Protein AF-A0A9D1ZKX5-F1 (afdb_monomer_lite)

Sequence (142 aa):
CKAIDLVVREGKPGEVYNVGGHNEKTNLEIVKLTIATIHRLMESHPEYRQVLKKKEIGPDGEIDISWINDDLITFVKDRLGHDQRYAIDPTKIREELGWYPETTFEVGIVRTIEWYLNHQDWVEEVTSGDYQKYYERMYKDR

InterPro domains:
  IPR016040 NAD(P)-binding domain [PF16363] (1-110)
  IPR036291 NAD(P)-binding domain superfamily [SSF51735] (1-139)

pLDDT: mean 93.75, std 4.69, range [65.56, 98.06]

Organism: NCBI:txid2838475

Foldseek 3Di:
DVLVVLCVVQNDPPDDAWDDAQQDDAPLVLLQLLLVLVLVCCVVPVVLVVLDPQADADPVRGGDDVVSHPVPDDDDDDDDPDDRDDDIDRVVCCVRRVDHDPDDPNRVSNVVSVVCSVPVVVVPVVCDDVVVVVCCVVPVVD

Radius of gyration: 19.86 Å; chains: 1; bounding box: 37×37×55 Å

Secondary structure (DSSP, 8-state):
-HHHHHHHHHPPTT-------S----HHHHHHHHHHHHHHHHHH-GGGGGG-S--PBPTTSSBP-TT-SGGG----PPPTT---------HHHHHHH----SS-HHHHHHHHHHHHHH-HHHHHHHHSTHHHHHHHHHHTT-

Structure (mmCIF, N/CA/C/O backbone):
data_AF-A0A9D1ZKX5-F1
#
_entry.id   AF-A0A9D1ZKX5-F1
#
loop_
_atom_site.group_PDB
_atom_site.id
_atom_site.type_symbol
_atom_site.label_atom_id
_atom_site.label_alt_id
_atom_site.label_comp_id
_atom_site.label_asym_id
_atom_site.label_entity_id
_atom_site.label_seq_id
_atom_site.pdbx_PDB_ins_code
_atom_site.Cartn_x
_atom_site.Cartn_y
_atom_site.Cartn_z
_atom_site.occupancy
_atom_site.B_iso_or_equiv
_atom_site.auth_seq_id
_atom_site.auth_comp_id
_atom_site.auth_asym_id
_atom_site.auth_atom_id
_atom_site.pdbx_PDB_model_num
ATOM 1 N N . CYS A 1 1 ? -1.213 2.375 -14.336 1.00 88.31 1 CYS A N 1
ATOM 2 C CA . CYS A 1 1 ? -0.714 1.430 -15.365 1.00 88.31 1 CYS A CA 1
ATOM 3 C C . CYS A 1 1 ? 0.162 2.066 -16.462 1.00 88.31 1 CYS A C 1
ATOM 5 O O . CYS A 1 1 ? 0.409 1.407 -17.463 1.00 88.31 1 CYS A O 1
ATOM 7 N N . LYS A 1 2 ? 0.689 3.292 -16.285 1.00 95.19 2 LYS A N 1
ATOM 8 C CA . LYS A 1 2 ? 1.431 4.020 -17.337 1.00 95.19 2 LYS A CA 1
ATOM 9 C C . LYS A 1 2 ? 2.692 3.304 -17.846 1.00 95.19 2 LYS A C 1
ATOM 11 O O . LYS A 1 2 ? 2.961 3.362 -19.033 1.00 95.19 2 LYS A O 1
ATOM 16 N N . ALA A 1 3 ? 3.424 2.599 -16.978 1.00 96.19 3 ALA A N 1
ATOM 17 C CA . ALA A 1 3 ? 4.617 1.843 -17.379 1.00 96.19 3 ALA A CA 1
ATOM 18 C C . ALA A 1 3 ? 4.302 0.748 -18.409 1.00 96.19 3 ALA A C 1
ATOM 20 O O . ALA A 1 3 ? 5.005 0.607 -19.399 1.00 96.19 3 ALA A O 1
ATOM 21 N N . ILE A 1 4 ? 3.226 -0.011 -18.175 1.00 96.62 4 ILE A N 1
ATOM 22 C CA . ILE A 1 4 ? 2.807 -1.112 -19.051 1.00 96.62 4 ILE A CA 1
ATOM 23 C C . ILE A 1 4 ? 2.365 -0.551 -20.401 1.00 96.62 4 ILE A C 1
ATOM 25 O O . ILE A 1 4 ? 2.817 -1.025 -21.435 1.00 96.62 4 ILE A O 1
ATOM 29 N N . ASP A 1 5 ? 1.527 0.487 -20.380 1.00 97.38 5 ASP A N 1
ATOM 30 C CA . ASP A 1 5 ? 1.087 1.179 -21.593 1.00 97.38 5 ASP A CA 1
ATOM 31 C C . ASP A 1 5 ? 2.277 1.708 -22.414 1.00 97.38 5 ASP A C 1
ATOM 33 O O . ASP A 1 5 ? 2.345 1.505 -23.624 1.00 97.38 5 ASP A O 1
ATOM 37 N N . LEU A 1 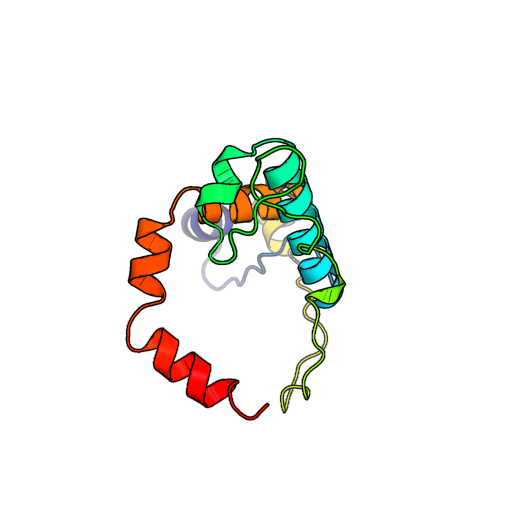6 ? 3.266 2.305 -21.748 1.00 96.94 6 LEU A N 1
ATOM 38 C CA . LEU A 1 6 ? 4.481 2.791 -22.391 1.00 96.94 6 LEU A CA 1
ATOM 39 C C . LEU A 1 6 ? 5.308 1.659 -23.016 1.00 96.94 6 LEU A C 1
ATOM 41 O O . LEU A 1 6 ? 5.725 1.775 -24.162 1.00 96.94 6 LEU A O 1
ATOM 45 N N . VAL A 1 7 ? 5.504 0.544 -22.307 1.00 97.50 7 VAL A N 1
ATOM 46 C CA . VAL A 1 7 ? 6.217 -0.627 -22.846 1.00 97.50 7 VAL A CA 1
ATOM 47 C C . VAL A 1 7 ? 5.487 -1.213 -24.056 1.00 97.50 7 VAL A C 1
ATOM 49 O O . VAL A 1 7 ? 6.135 -1.608 -25.018 1.00 97.50 7 VAL A O 1
ATOM 52 N N . VAL A 1 8 ? 4.152 -1.239 -24.053 1.00 97.44 8 VAL A N 1
ATOM 53 C CA . VAL A 1 8 ? 3.363 -1.720 -25.199 1.00 97.44 8 VAL A CA 1
ATOM 54 C C . VAL A 1 8 ? 3.533 -0.816 -26.422 1.00 97.44 8 VAL A C 1
ATOM 56 O O . VAL A 1 8 ? 3.616 -1.318 -27.540 1.00 97.44 8 VAL A O 1
ATOM 59 N N . ARG A 1 9 ? 3.573 0.507 -26.226 1.00 97.25 9 ARG A N 1
ATOM 60 C CA . ARG A 1 9 ? 3.652 1.480 -27.326 1.00 97.25 9 ARG A CA 1
ATOM 61 C C . ARG A 1 9 ? 5.071 1.693 -27.853 1.00 97.25 9 ARG A C 1
ATOM 63 O O . ARG A 1 9 ? 5.239 1.921 -29.046 1.00 97.25 9 ARG A O 1
ATOM 70 N N . GLU A 1 10 ? 6.064 1.665 -26.971 1.00 97.50 10 GLU A N 1
ATOM 71 C CA . GLU A 1 10 ? 7.418 2.170 -27.246 1.00 97.50 10 GLU A CA 1
ATOM 72 C C . GLU A 1 10 ? 8.523 1.157 -26.895 1.00 97.50 10 GLU A C 1
ATOM 74 O O . GLU A 1 10 ? 9.688 1.364 -27.232 1.00 97.50 10 GLU A O 1
ATOM 79 N N . GLY A 1 11 ? 8.179 0.041 -26.245 1.00 97.44 11 GLY A N 1
ATOM 80 C CA . GLY A 1 11 ? 9.125 -1.021 -25.915 1.00 97.44 11 GLY A CA 1
ATOM 81 C C . GLY A 1 11 ? 9.621 -1.774 -27.150 1.00 97.44 11 GLY A C 1
ATOM 82 O O . GLY A 1 11 ? 8.913 -1.957 -28.141 1.00 97.44 11 GLY A O 1
ATOM 83 N N . LYS A 1 12 ? 10.864 -2.251 -27.084 1.00 98.00 12 LYS A N 1
ATOM 84 C CA . LYS A 1 12 ? 11.481 -3.023 -28.169 1.00 98.00 12 LYS A CA 1
ATOM 85 C C . LYS A 1 12 ? 11.076 -4.506 -28.082 1.00 98.00 12 LYS A C 1
ATOM 87 O O . LYS A 1 12 ? 11.128 -5.082 -26.993 1.00 98.00 12 LYS A O 1
ATOM 92 N N . PRO A 1 13 ? 10.714 -5.165 -29.200 1.00 97.38 13 PRO A N 1
ATOM 93 C CA . PRO A 1 13 ? 10.418 -6.596 -29.203 1.00 97.38 13 PRO A CA 1
ATOM 94 C C . PRO A 1 13 ? 11.579 -7.437 -28.659 1.00 97.38 13 PRO A C 1
ATOM 96 O O . PRO A 1 13 ? 12.726 -7.240 -29.049 1.00 97.38 13 PRO A O 1
ATOM 99 N N . GLY A 1 14 ? 11.269 -8.392 -27.781 1.00 97.31 14 GLY A N 1
ATOM 100 C CA . GLY A 1 14 ? 12.261 -9.268 -27.145 1.00 97.31 14 GLY A CA 1
ATOM 101 C C . GLY A 1 14 ? 12.952 -8.671 -25.915 1.00 97.31 14 GLY A C 1
ATOM 102 O O . GLY A 1 14 ? 13.611 -9.408 -25.185 1.00 97.31 14 GLY A O 1
ATOM 103 N N . GLU A 1 15 ? 12.764 -7.380 -25.634 1.00 98.00 15 GLU A N 1
ATOM 104 C CA . GLU A 1 15 ? 13.339 -6.744 -24.453 1.00 98.00 15 GLU A CA 1
ATOM 105 C C . GLU A 1 15 ? 12.470 -6.938 -23.205 1.00 98.00 15 GLU A C 1
ATOM 107 O O . GLU A 1 15 ? 11.239 -6.947 -23.250 1.00 98.00 15 GLU A O 1
ATOM 112 N N . VAL A 1 16 ? 13.138 -7.038 -22.055 1.00 97.50 16 VAL A N 1
ATOM 113 C CA . VAL A 1 16 ? 12.507 -7.065 -20.729 1.00 97.50 16 VAL A CA 1
ATOM 114 C C . VAL A 1 16 ? 12.759 -5.739 -20.022 1.00 97.50 16 VAL A C 1
ATOM 116 O O . VAL A 1 16 ? 13.897 -5.263 -19.993 1.00 97.50 16 VAL A O 1
ATOM 119 N N . TYR A 1 17 ? 11.712 -5.166 -19.427 1.00 97.69 17 TYR A N 1
ATOM 120 C CA . TYR A 1 17 ? 11.762 -3.904 -18.692 1.00 97.69 17 TYR A CA 1
ATOM 121 C C . TYR A 1 17 ? 11.270 -4.103 -17.256 1.00 97.69 17 TYR A C 1
ATOM 123 O O . TYR A 1 17 ? 10.103 -4.411 -17.023 1.00 97.69 17 TYR A O 1
ATOM 131 N N . ASN A 1 18 ? 12.161 -3.899 -16.288 1.00 97.25 18 ASN A N 1
ATOM 132 C CA . ASN A 1 18 ? 11.803 -3.867 -14.874 1.00 97.25 18 ASN A CA 1
ATOM 133 C C . ASN A 1 18 ? 11.035 -2.583 -14.545 1.00 97.25 18 ASN A C 1
ATOM 135 O O . ASN A 1 18 ? 11.465 -1.493 -14.916 1.00 97.25 18 ASN A O 1
ATOM 139 N N . VAL A 1 19 ? 9.938 -2.705 -13.797 1.00 96.25 19 VAL A N 1
ATOM 140 C CA . VAL A 1 19 ? 9.111 -1.573 -13.360 1.00 96.25 19 VAL A CA 1
ATOM 141 C C . VAL A 1 19 ? 9.137 -1.501 -11.838 1.00 96.25 19 VAL A C 1
ATOM 143 O O . VAL A 1 19 ? 8.725 -2.437 -11.159 1.00 96.25 19 VAL A O 1
ATOM 146 N N . GLY A 1 20 ? 9.611 -0.384 -11.291 1.00 93.06 20 GLY A N 1
ATOM 147 C CA . GLY A 1 20 ? 9.756 -0.192 -9.850 1.00 93.06 20 GLY A CA 1
ATOM 148 C C . GLY A 1 20 ? 9.943 1.277 -9.491 1.00 93.06 20 GLY A C 1
ATOM 149 O O . GLY A 1 20 ? 10.310 2.083 -10.338 1.00 93.06 20 GLY A O 1
ATOM 150 N N . GLY A 1 21 ? 9.655 1.634 -8.238 1.00 91.12 21 GLY A N 1
ATOM 151 C CA . GLY A 1 21 ? 9.687 3.027 -7.783 1.00 91.12 21 GLY A CA 1
ATOM 152 C C . GLY A 1 21 ? 10.785 3.380 -6.783 1.00 91.12 21 GLY A C 1
ATOM 153 O O . GLY A 1 21 ? 10.710 4.454 -6.207 1.00 91.12 21 GLY A O 1
ATOM 154 N N . HIS A 1 22 ? 11.757 2.490 -6.542 1.00 86.06 22 HIS A N 1
ATOM 155 C CA . HIS A 1 22 ? 12.783 2.648 -5.495 1.00 86.06 22 HIS A CA 1
ATOM 156 C C . HIS A 1 22 ? 12.215 2.930 -4.089 1.00 86.06 22 HIS A C 1
ATOM 158 O O . HIS A 1 22 ? 12.760 3.724 -3.332 1.00 86.06 22 HIS A O 1
ATOM 164 N N . ASN A 1 23 ? 11.118 2.259 -3.730 1.00 90.06 23 ASN A N 1
ATOM 165 C CA . ASN A 1 23 ? 10.402 2.470 -2.468 1.00 90.06 23 ASN A CA 1
ATOM 166 C C . ASN A 1 23 ? 10.510 1.245 -1.549 1.00 90.06 23 ASN A C 1
ATOM 168 O O . ASN A 1 23 ? 9.493 0.690 -1.137 1.00 90.06 23 ASN A O 1
ATOM 172 N N . GLU A 1 24 ? 11.727 0.774 -1.279 1.00 93.12 24 GLU A N 1
ATOM 173 C CA . GLU A 1 24 ? 11.922 -0.325 -0.328 1.00 93.12 24 GLU A CA 1
ATOM 174 C C . GLU A 1 24 ? 11.444 0.095 1.068 1.00 93.12 24 GLU A C 1
ATOM 176 O O . GLU A 1 24 ? 11.849 1.137 1.583 1.00 93.12 24 GLU A O 1
ATOM 181 N N . LYS A 1 25 ? 10.568 -0.715 1.665 1.00 93.75 25 LYS A N 1
ATOM 182 C CA . LYS A 1 25 ? 10.072 -0.563 3.036 1.00 93.75 25 LYS A CA 1
ATOM 183 C C . LYS A 1 25 ? 9.853 -1.943 3.639 1.00 93.75 25 LYS A C 1
ATOM 185 O O . LYS A 1 25 ? 9.509 -2.888 2.929 1.00 93.75 25 LYS A O 1
ATOM 190 N N . THR A 1 26 ? 10.031 -2.063 4.945 1.00 95.50 26 THR A N 1
ATOM 191 C CA . THR A 1 26 ? 9.679 -3.280 5.678 1.00 95.50 26 THR A CA 1
ATOM 192 C C . THR A 1 26 ? 8.162 -3.393 5.843 1.00 95.50 26 THR A C 1
ATOM 194 O O . THR A 1 26 ? 7.444 -2.392 5.881 1.00 95.50 26 THR A O 1
ATOM 197 N N . ASN A 1 27 ? 7.659 -4.617 6.021 1.00 95.31 27 ASN A N 1
ATOM 198 C CA . ASN A 1 27 ? 6.232 -4.842 6.280 1.00 95.31 27 ASN A CA 1
ATOM 199 C C . ASN A 1 27 ? 5.743 -4.075 7.521 1.00 95.31 27 ASN A C 1
ATOM 201 O O . ASN A 1 27 ? 4.646 -3.521 7.514 1.00 95.31 27 ASN A O 1
ATOM 205 N N . LEU A 1 28 ? 6.567 -4.007 8.572 1.00 96.69 28 LEU A N 1
ATOM 206 C CA . LEU A 1 28 ? 6.208 -3.327 9.815 1.00 96.69 28 LEU A CA 1
ATOM 207 C C . LEU A 1 28 ? 6.064 -1.811 9.621 1.00 96.69 28 LEU A C 1
ATOM 209 O O . LEU A 1 28 ? 5.121 -1.225 10.146 1.00 96.69 28 LEU A O 1
ATOM 213 N N . GLU A 1 29 ? 6.947 -1.178 8.843 1.00 95.81 29 GLU A N 1
ATOM 214 C CA . GLU A 1 29 ? 6.830 0.252 8.518 1.00 95.81 29 GLU A CA 1
ATOM 215 C C . GLU A 1 29 ? 5.534 0.559 7.763 1.00 95.81 29 GLU A C 1
ATOM 217 O O . GLU A 1 29 ? 4.871 1.551 8.059 1.00 95.81 29 GLU A O 1
ATOM 222 N N . ILE A 1 30 ? 5.140 -0.307 6.823 1.00 96.50 30 ILE A N 1
ATOM 223 C CA . ILE A 1 30 ? 3.896 -0.143 6.061 1.00 96.50 30 ILE A CA 1
ATOM 224 C C . ILE A 1 30 ? 2.674 -0.263 6.981 1.00 96.50 30 ILE A C 1
ATOM 226 O O . ILE A 1 30 ? 1.758 0.555 6.886 1.00 96.50 30 ILE A O 1
ATOM 230 N N . VAL A 1 31 ? 2.660 -1.244 7.890 1.00 97.31 31 VAL A N 1
ATOM 231 C CA . VAL A 1 31 ? 1.559 -1.433 8.851 1.00 97.31 31 VAL A CA 1
ATOM 232 C C . VAL A 1 31 ? 1.431 -0.224 9.777 1.00 97.31 31 VAL A C 1
ATOM 234 O O . VAL A 1 31 ? 0.344 0.344 9.878 1.00 97.31 31 VAL A O 1
ATOM 237 N N . LYS A 1 32 ? 2.535 0.230 10.383 1.00 97.38 32 LYS A N 1
ATOM 238 C CA . LYS A 1 32 ? 2.536 1.415 11.255 1.00 97.38 32 LYS A CA 1
ATOM 239 C C . LYS A 1 32 ? 2.078 2.671 10.518 1.00 97.38 32 LYS A C 1
ATOM 241 O O . LYS A 1 32 ? 1.245 3.417 11.024 1.00 97.38 32 LYS A O 1
ATOM 246 N N . LEU A 1 33 ? 2.562 2.885 9.290 1.00 96.25 33 LEU A N 1
ATOM 247 C CA . LEU A 1 33 ? 2.127 4.017 8.473 1.00 96.25 33 LEU A CA 1
ATOM 248 C C . LEU A 1 33 ? 0.632 3.945 8.148 1.00 96.25 33 LEU A C 1
ATOM 250 O O . LEU A 1 33 ? -0.040 4.975 8.141 1.00 96.25 33 LEU A O 1
ATOM 254 N N . THR A 1 34 ? 0.111 2.746 7.891 1.00 97.44 34 THR A N 1
ATOM 255 C CA . THR A 1 34 ? -1.312 2.528 7.614 1.00 97.44 34 THR A CA 1
ATOM 256 C C . THR A 1 34 ? -2.158 2.888 8.832 1.00 97.44 34 THR A C 1
ATOM 258 O O . THR A 1 34 ? -3.074 3.696 8.704 1.00 97.44 34 THR A O 1
ATOM 261 N N . ILE A 1 35 ? -1.808 2.368 10.014 1.00 98.06 35 ILE A N 1
ATOM 262 C CA . ILE A 1 35 ? -2.491 2.672 11.282 1.00 98.06 35 ILE A CA 1
ATOM 263 C C . ILE A 1 35 ? -2.481 4.181 11.547 1.00 98.06 35 ILE A C 1
ATOM 265 O O . ILE A 1 35 ? -3.540 4.784 11.714 1.00 98.06 35 ILE A O 1
ATOM 269 N N . ALA A 1 36 ? -1.303 4.808 11.501 1.00 97.38 36 ALA A N 1
ATOM 270 C CA . ALA A 1 36 ? -1.159 6.242 11.739 1.00 97.38 36 ALA A CA 1
ATOM 271 C C . ALA A 1 36 ? -1.942 7.087 10.720 1.00 97.38 36 ALA A C 1
ATOM 273 O O . ALA A 1 36 ? -2.538 8.106 11.069 1.00 97.38 36 ALA A O 1
ATOM 274 N N . THR A 1 37 ? -1.969 6.667 9.451 1.00 97.06 37 THR A N 1
ATOM 275 C CA . THR A 1 37 ? -2.718 7.366 8.401 1.00 97.06 37 THR A CA 1
ATOM 276 C C . THR A 1 37 ? -4.220 7.264 8.625 1.00 97.06 37 THR A C 1
ATOM 278 O O . THR A 1 37 ? -4.900 8.279 8.514 1.00 97.06 37 THR A O 1
ATOM 281 N N . ILE A 1 38 ? -4.734 6.080 8.971 1.00 97.38 38 ILE A N 1
ATOM 282 C CA . ILE A 1 38 ? -6.157 5.885 9.277 1.00 97.38 38 ILE A CA 1
ATOM 283 C C . ILE A 1 38 ? -6.558 6.727 10.487 1.00 97.38 38 ILE A C 1
ATOM 285 O O . ILE A 1 38 ? -7.541 7.457 10.400 1.00 97.38 38 ILE A O 1
ATOM 289 N N . HIS A 1 39 ? -5.778 6.677 11.572 1.00 97.56 39 HIS A N 1
ATOM 290 C CA . HIS A 1 39 ? -6.022 7.478 12.772 1.00 97.56 39 HIS A CA 1
ATOM 291 C C . HIS A 1 39 ? -6.144 8.966 12.414 1.00 97.56 39 HIS A C 1
ATOM 293 O O . HIS A 1 39 ? -7.179 9.583 12.649 1.00 97.56 39 HIS A O 1
ATOM 299 N N . ARG A 1 40 ? -5.130 9.519 11.737 1.00 97.56 40 ARG A N 1
ATOM 300 C CA . ARG A 1 40 ? -5.104 10.925 11.309 1.00 97.56 40 ARG A CA 1
ATOM 301 C C . ARG A 1 40 ? -6.267 11.288 10.379 1.00 97.56 40 ARG A C 1
ATOM 303 O O . ARG A 1 40 ? -6.810 12.392 10.459 1.00 97.56 40 ARG A O 1
ATOM 310 N N . LEU A 1 41 ? -6.639 10.398 9.455 1.00 96.69 41 LEU A N 1
ATOM 311 C CA . LEU A 1 41 ? -7.789 10.621 8.576 1.00 96.69 41 LEU A CA 1
ATOM 312 C C . LEU A 1 41 ? -9.089 10.660 9.382 1.00 96.69 41 LEU A C 1
ATOM 314 O O . LEU A 1 41 ? -9.889 11.550 9.151 1.00 96.69 41 LEU A O 1
ATOM 318 N N . MET A 1 42 ? -9.275 9.783 10.367 1.00 96.25 42 MET A N 1
ATOM 319 C CA . MET A 1 42 ? -10.476 9.769 11.213 1.00 96.25 42 MET A CA 1
ATOM 320 C C . MET A 1 42 ? -10.530 10.916 12.233 1.00 96.25 42 MET A C 1
ATOM 322 O O . MET A 1 42 ? -11.620 11.308 12.655 1.00 96.25 42 MET A O 1
ATOM 326 N N . GLU A 1 43 ? -9.386 11.472 12.633 1.00 95.94 43 GLU A N 1
ATOM 327 C CA . GLU A 1 43 ? -9.329 12.724 13.398 1.00 95.94 43 GLU A CA 1
ATOM 328 C C . GLU A 1 43 ? -9.780 13.914 12.545 1.00 95.94 43 GLU A C 1
ATOM 330 O O . GLU A 1 43 ? -10.612 14.705 12.979 1.00 95.94 43 GLU A O 1
ATOM 335 N N . SER A 1 44 ? -9.242 14.028 11.327 1.00 96.38 44 SER A N 1
ATOM 336 C CA . SER A 1 44 ? -9.515 15.158 10.425 1.00 96.38 44 SER A CA 1
ATOM 337 C C . SER A 1 44 ? -10.862 15.075 9.699 1.00 96.38 44 SER A C 1
ATOM 339 O O . SER A 1 44 ? -11.409 16.113 9.341 1.00 96.38 44 SER A O 1
ATOM 341 N N . HIS A 1 45 ? -11.387 13.865 9.507 1.00 95.94 45 HIS A N 1
ATOM 342 C CA . HIS A 1 45 ? -12.622 13.556 8.781 1.00 95.94 45 HIS A CA 1
ATOM 343 C C . HIS A 1 45 ? -13.454 12.543 9.594 1.00 95.94 45 HIS A C 1
ATOM 345 O O . HIS A 1 45 ? -13.419 11.332 9.325 1.00 95.94 45 HIS A O 1
ATOM 351 N N . PRO A 1 46 ? -14.165 12.997 10.647 1.00 94.50 46 PRO A N 1
ATOM 352 C CA . PRO A 1 46 ? -14.937 12.125 11.536 1.00 94.50 46 PRO A CA 1
ATOM 353 C C . PRO A 1 46 ? -16.014 11.294 10.827 1.00 94.50 46 PRO A C 1
ATOM 355 O O . PRO A 1 46 ? -16.388 10.229 11.318 1.00 94.50 46 PRO A O 1
ATOM 358 N N . GLU A 1 47 ? -16.480 11.712 9.649 1.00 94.25 47 GLU A N 1
ATOM 359 C CA . GLU A 1 47 ? -17.425 10.957 8.827 1.00 94.25 47 GLU A CA 1
ATOM 360 C C . GLU A 1 47 ? -16.909 9.557 8.466 1.00 94.25 47 GLU A C 1
ATO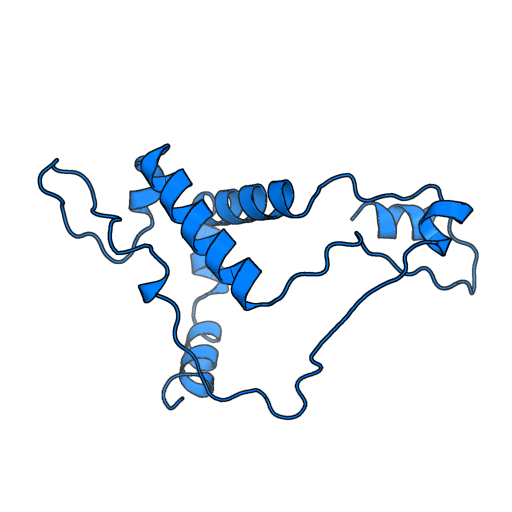M 362 O O . GLU A 1 47 ? -17.689 8.603 8.432 1.00 94.25 47 GLU A O 1
ATOM 367 N N . TYR A 1 48 ? -15.590 9.384 8.305 1.00 96.31 48 TYR A N 1
ATOM 368 C CA . TYR A 1 48 ? -15.003 8.072 8.035 1.00 96.31 48 TYR A CA 1
ATOM 369 C C . TYR A 1 48 ? -15.157 7.103 9.203 1.00 96.31 48 TYR A C 1
ATOM 371 O O . TYR A 1 48 ? -15.127 5.893 8.994 1.00 96.31 48 TYR A O 1
ATOM 379 N N . ARG A 1 49 ? -15.390 7.582 10.431 1.00 95.69 49 ARG A N 1
ATOM 380 C CA . ARG A 1 49 ? -15.609 6.706 11.592 1.00 95.69 49 ARG A CA 1
ATOM 381 C C . ARG A 1 49 ? -16.876 5.862 11.447 1.00 95.69 49 ARG A C 1
ATOM 383 O O . ARG A 1 49 ? -16.997 4.825 12.093 1.00 95.69 49 ARG A O 1
ATOM 390 N N . GLN A 1 50 ? -17.804 6.245 10.567 1.00 93.88 50 GLN A N 1
ATOM 391 C CA . GLN A 1 50 ? -19.032 5.485 10.332 1.00 93.88 50 GLN A CA 1
ATOM 392 C C . GLN A 1 50 ? -18.793 4.100 9.726 1.00 93.88 50 GLN A C 1
ATOM 394 O O . GLN A 1 50 ? -19.626 3.213 9.930 1.00 93.88 50 GLN A O 1
ATOM 399 N N . VAL A 1 51 ? -17.657 3.892 9.055 1.00 94.19 51 VAL A N 1
ATOM 400 C CA . VAL A 1 51 ? -17.280 2.589 8.483 1.00 94.19 51 VAL A CA 1
ATOM 401 C C . VAL A 1 51 ? -16.733 1.619 9.539 1.00 94.19 51 VAL A C 1
ATOM 403 O O . VAL A 1 51 ? -16.581 0.426 9.281 1.00 94.19 51 VAL A O 1
ATOM 406 N N . LEU A 1 52 ? -16.423 2.107 10.747 1.00 94.00 52 LEU A N 1
ATOM 407 C CA . LEU A 1 52 ? -15.879 1.277 11.816 1.00 94.00 52 LEU A CA 1
ATOM 408 C C . LEU A 1 52 ? -16.919 0.268 12.305 1.00 94.00 52 LEU A C 1
ATOM 410 O O . LEU A 1 52 ? -18.064 0.608 12.596 1.00 94.00 52 LEU A O 1
ATOM 414 N N . LYS A 1 53 ? -16.485 -0.983 12.479 1.00 91.12 53 LYS A N 1
ATOM 415 C CA . LYS A 1 53 ? -17.306 -2.031 13.105 1.00 91.12 53 LYS A CA 1
ATOM 416 C C . LYS A 1 53 ? -17.424 -1.833 14.617 1.00 91.12 53 LYS A C 1
ATOM 418 O O . LYS A 1 53 ? -18.478 -2.080 15.194 1.00 91.12 53 LYS A O 1
ATOM 423 N N . LYS A 1 54 ? -16.341 -1.384 15.255 1.00 93.06 54 LYS A N 1
ATOM 424 C CA . LYS A 1 54 ? -16.312 -1.020 16.672 1.00 93.06 54 LYS A CA 1
ATOM 425 C C . LYS A 1 54 ? -16.745 0.444 16.809 1.00 93.06 54 LYS A C 1
ATOM 427 O O . LYS A 1 54 ? -16.017 1.326 16.368 1.00 93.06 54 LYS A O 1
ATOM 432 N N . LYS A 1 55 ? -17.922 0.684 17.397 1.00 93.56 55 LYS A N 1
ATOM 433 C CA . LYS A 1 55 ? -18.516 2.022 17.586 1.00 93.56 55 LYS A CA 1
ATOM 434 C C . LYS A 1 55 ? -18.784 2.303 19.064 1.00 93.56 55 LYS A C 1
ATOM 436 O O . LYS A 1 55 ? -19.929 2.350 19.504 1.00 93.56 55 LYS A O 1
ATOM 441 N N . GLU A 1 56 ? -17.713 2.426 19.836 1.00 93.88 56 GLU A N 1
ATOM 442 C CA . GLU A 1 56 ? -17.800 2.922 21.212 1.00 93.88 56 GLU A CA 1
ATOM 443 C C . GLU A 1 56 ? -17.883 4.448 21.172 1.00 93.88 56 GLU A C 1
ATOM 445 O O . GLU A 1 56 ? -17.169 5.073 20.395 1.00 93.88 56 GLU A O 1
ATOM 450 N N . ILE A 1 57 ? -18.781 5.040 21.957 1.00 94.00 57 ILE A N 1
ATOM 451 C CA . ILE A 1 57 ? -18.958 6.494 21.991 1.00 94.00 57 ILE A CA 1
ATOM 452 C C . ILE A 1 57 ? -18.036 7.079 23.056 1.00 94.00 57 ILE A C 1
ATOM 454 O O . ILE A 1 57 ? -18.064 6.650 24.213 1.00 94.00 57 ILE A O 1
ATOM 458 N N . GLY A 1 58 ? -17.216 8.040 22.646 1.00 91.06 58 GLY A N 1
ATOM 459 C CA . GLY A 1 58 ? -16.317 8.782 23.510 1.00 91.06 58 GLY A CA 1
ATOM 460 C C . GLY A 1 58 ? -17.044 9.825 24.368 1.00 91.06 58 GLY A C 1
ATOM 461 O O . GLY A 1 58 ? -18.233 10.097 24.182 1.00 91.06 58 GLY A O 1
ATOM 462 N N . PRO A 1 59 ? -16.336 10.451 25.324 1.00 89.88 59 PRO A N 1
ATOM 463 C CA . PRO A 1 59 ? -16.901 11.498 26.180 1.00 89.88 59 PRO A CA 1
ATOM 464 C C . PRO A 1 59 ? -17.392 12.741 25.420 1.00 89.88 59 PRO A C 1
ATOM 466 O O . PRO A 1 59 ? -18.203 13.499 25.946 1.00 89.88 59 PRO A O 1
ATOM 469 N N . ASP A 1 60 ? -16.886 12.958 24.207 1.00 90.31 60 ASP A N 1
ATOM 470 C CA . ASP A 1 60 ? -17.255 14.037 23.288 1.00 90.31 60 ASP A CA 1
ATOM 471 C C . ASP A 1 60 ? -18.524 13.734 22.469 1.00 90.31 60 ASP A C 1
ATOM 473 O O . ASP A 1 60 ? -19.013 14.608 21.756 1.00 90.31 60 ASP A O 1
ATOM 477 N N . GLY A 1 61 ? -19.089 12.528 22.603 1.00 91.62 61 GLY A N 1
ATOM 478 C CA . GLY A 1 61 ? -20.261 12.080 21.852 1.00 91.62 61 GLY A CA 1
ATOM 479 C C . GLY A 1 61 ? -19.941 11.523 20.463 1.00 91.62 61 GLY A C 1
ATOM 480 O O . GLY A 1 61 ? -20.862 11.096 19.767 1.00 91.62 61 GLY A O 1
ATOM 481 N N . GLU A 1 62 ? -18.666 11.477 20.074 1.00 92.50 62 GLU A N 1
ATOM 482 C CA . GLU A 1 62 ? -18.212 10.932 18.794 1.00 92.50 62 GLU A CA 1
ATOM 483 C C . GLU A 1 62 ? -17.791 9.463 18.926 1.00 92.50 62 GLU A C 1
ATOM 485 O O . GLU A 1 62 ? -17.581 8.944 20.023 1.00 92.50 62 GLU A O 1
ATOM 490 N N . ILE A 1 63 ? -17.648 8.758 17.800 1.00 96.25 63 ILE A N 1
ATOM 491 C CA . ILE A 1 63 ? -17.074 7.403 17.813 1.00 96.25 63 ILE A CA 1
ATOM 492 C C . ILE A 1 63 ? -15.604 7.495 18.248 1.00 96.25 63 ILE A C 1
ATOM 494 O O . ILE A 1 63 ? -14.820 8.225 17.633 1.00 96.25 63 ILE A O 1
ATOM 498 N N . ASP A 1 64 ? -15.231 6.734 19.278 1.00 96.44 64 ASP A N 1
ATOM 499 C CA . ASP A 1 64 ? -13.865 6.648 19.781 1.00 96.44 64 ASP A CA 1
ATOM 500 C C . ASP A 1 64 ? -12.947 5.915 18.794 1.00 96.44 64 ASP A C 1
ATOM 502 O O . ASP A 1 64 ? -13.251 4.828 18.287 1.00 96.44 64 ASP A O 1
ATOM 506 N N . ILE A 1 65 ? -11.785 6.521 18.565 1.00 97.06 65 ILE A N 1
ATOM 507 C CA . ILE A 1 65 ? -10.719 6.015 17.696 1.00 97.06 65 ILE A CA 1
ATOM 508 C C . ILE A 1 65 ? -9.388 5.862 18.435 1.00 97.06 65 ILE A C 1
ATOM 510 O O . ILE A 1 65 ? -8.391 5.505 17.811 1.00 97.06 65 ILE A O 1
ATOM 514 N N . SER A 1 66 ? -9.349 6.097 19.752 1.00 95.50 66 SER A N 1
ATOM 515 C CA . SER A 1 66 ? -8.119 6.019 20.553 1.00 95.50 66 SER A CA 1
ATOM 516 C C . SER A 1 66 ? -7.423 4.655 20.458 1.00 95.50 66 SER A C 1
ATOM 518 O O . SER A 1 66 ? -6.198 4.568 20.533 1.00 95.50 66 SER A O 1
ATOM 520 N N . TRP A 1 67 ? -8.199 3.596 20.211 1.00 95.94 67 TRP A N 1
ATOM 521 C CA . TRP A 1 67 ? -7.740 2.220 20.015 1.00 95.94 67 TRP A CA 1
ATOM 522 C C . TRP A 1 67 ? -7.099 1.958 18.639 1.00 95.94 67 TRP A C 1
ATOM 524 O O . TRP A 1 67 ? -6.516 0.895 18.433 1.00 95.94 67 TRP A O 1
ATOM 534 N N . ILE A 1 68 ? -7.189 2.893 17.688 1.00 97.12 68 ILE A N 1
ATOM 535 C CA . ILE A 1 68 ? -6.543 2.790 16.373 1.00 97.12 68 ILE A CA 1
ATOM 536 C C . ILE A 1 68 ? -5.094 3.252 16.510 1.00 97.12 68 ILE A C 1
ATOM 538 O O . ILE A 1 68 ? -4.741 4.385 16.188 1.00 97.12 68 ILE A O 1
ATOM 542 N N . ASN A 1 69 ? -4.252 2.379 17.045 1.00 97.62 69 ASN A N 1
ATOM 543 C CA . ASN A 1 69 ? -2.840 2.646 17.284 1.00 97.62 69 ASN A CA 1
ATOM 544 C C . ASN A 1 69 ? -2.011 1.353 17.126 1.00 97.62 69 ASN A C 1
ATOM 546 O O . ASN A 1 69 ? -2.536 0.312 16.722 1.00 97.62 69 ASN A O 1
ATOM 550 N N . ASP A 1 70 ? -0.704 1.430 17.388 1.00 98.06 70 ASP A N 1
ATOM 551 C CA . ASP A 1 70 ? 0.240 0.323 17.181 1.00 98.06 70 ASP A CA 1
ATOM 552 C C . ASP A 1 70 ? -0.076 -0.936 18.021 1.00 98.06 70 ASP A C 1
ATOM 554 O O . ASP A 1 70 ? 0.404 -2.014 17.670 1.00 98.06 70 ASP A O 1
ATOM 558 N N . ASP A 1 71 ? -0.920 -0.855 19.057 1.00 97.50 71 ASP A N 1
ATOM 559 C CA . ASP A 1 71 ? -1.370 -2.013 19.850 1.00 97.50 71 ASP A CA 1
ATOM 560 C C . ASP A 1 71 ? -2.223 -2.997 19.029 1.00 97.50 71 ASP A C 1
ATOM 562 O O . ASP A 1 71 ? -2.394 -4.155 19.410 1.00 97.50 71 ASP A O 1
ATOM 566 N N . LEU A 1 72 ? -2.723 -2.575 17.862 1.00 96.62 72 LEU A N 1
ATOM 567 C CA . LEU A 1 72 ? -3.386 -3.454 16.894 1.00 96.62 72 LEU A CA 1
ATOM 568 C C . LEU A 1 72 ? -2.422 -4.438 16.208 1.00 96.62 72 LEU A C 1
ATOM 570 O O . LEU A 1 72 ? -2.864 -5.366 15.526 1.00 96.62 72 LEU A O 1
ATOM 574 N N . ILE A 1 73 ? -1.109 -4.249 16.347 1.00 97.56 73 ILE A N 1
ATOM 575 C CA . ILE A 1 73 ? -0.103 -5.094 15.705 1.00 97.56 73 ILE A CA 1
ATOM 576 C C . ILE A 1 73 ? 0.075 -6.385 16.506 1.00 97.56 73 ILE A C 1
ATOM 578 O O . ILE A 1 73 ? 0.526 -6.378 17.647 1.00 97.56 73 ILE A O 1
ATOM 582 N N . THR A 1 74 ? -0.197 -7.522 15.864 1.00 95.56 74 THR A N 1
ATOM 583 C CA . THR A 1 74 ? 0.073 -8.857 16.418 1.00 95.56 74 THR A CA 1
ATOM 584 C C . THR A 1 74 ? 1.134 -9.570 15.587 1.00 95.56 74 THR A C 1
ATOM 586 O O . THR A 1 74 ? 1.000 -9.705 14.370 1.00 95.56 74 THR A O 1
ATOM 589 N N . PHE A 1 75 ? 2.191 -10.054 16.241 1.00 93.88 75 PHE A N 1
ATOM 590 C CA . PHE A 1 75 ? 3.202 -10.886 15.594 1.00 93.88 75 PHE A CA 1
ATOM 591 C C . PHE A 1 75 ? 2.726 -12.334 15.528 1.00 93.88 75 PHE A C 1
ATOM 593 O O . PHE A 1 75 ? 2.349 -12.921 16.539 1.00 93.88 75 PHE A O 1
ATOM 600 N N . VAL A 1 76 ? 2.787 -12.916 14.336 1.00 91.56 76 VAL A N 1
ATOM 601 C CA . VAL A 1 76 ? 2.408 -14.308 14.079 1.00 91.56 76 VAL A CA 1
ATOM 602 C C . VAL A 1 76 ? 3.610 -15.101 13.584 1.00 91.56 76 VAL A C 1
ATOM 604 O O . VAL A 1 76 ? 4.629 -14.532 13.183 1.00 91.56 76 VAL A O 1
ATOM 607 N N . LYS A 1 77 ? 3.492 -16.432 13.586 1.00 90.56 77 LYS A N 1
ATOM 608 C CA . LYS A 1 77 ? 4.527 -17.312 13.035 1.00 90.56 77 LYS A CA 1
ATOM 609 C C . LYS A 1 77 ? 4.830 -16.953 11.576 1.00 90.56 77 LYS A C 1
ATOM 611 O O . LYS A 1 77 ? 3.918 -16.806 10.760 1.00 90.56 77 LYS A O 1
ATOM 616 N N . ASP A 1 78 ? 6.120 -16.881 11.259 1.00 90.88 78 ASP A N 1
ATOM 617 C CA . ASP A 1 78 ? 6.598 -16.531 9.924 1.00 90.88 78 ASP A CA 1
ATOM 618 C C . ASP A 1 78 ? 6.185 -17.556 8.849 1.00 90.88 78 ASP A C 1
ATOM 620 O O . ASP A 1 78 ? 5.913 -18.733 9.126 1.00 90.88 78 ASP A O 1
ATOM 624 N N . ARG A 1 79 ? 6.129 -17.099 7.595 1.00 91.06 79 ARG A N 1
ATOM 625 C CA . ARG A 1 79 ? 5.787 -17.921 6.432 1.00 91.06 79 ARG A CA 1
ATOM 626 C C . ARG A 1 79 ? 6.965 -18.828 6.067 1.00 91.06 79 ARG A C 1
ATOM 628 O O . ARG A 1 79 ? 8.095 -18.377 5.923 1.00 91.06 79 ARG A O 1
ATOM 635 N N . LEU A 1 80 ? 6.698 -20.112 5.830 1.00 89.81 80 LEU A N 1
ATOM 636 C CA . LEU A 1 80 ? 7.710 -21.011 5.266 1.00 89.81 80 LEU A CA 1
ATOM 637 C C . LEU A 1 80 ? 8.148 -20.506 3.881 1.00 89.81 80 LEU A C 1
ATOM 639 O O . LEU A 1 80 ? 7.299 -20.247 3.029 1.00 89.81 80 LEU A O 1
ATOM 643 N N . GLY A 1 81 ? 9.460 -20.361 3.667 1.00 91.19 81 GLY A N 1
ATOM 644 C CA . GLY A 1 81 ? 10.016 -19.826 2.416 1.00 91.19 81 GLY A CA 1
ATOM 645 C C . GLY A 1 81 ? 9.772 -18.324 2.224 1.00 91.19 81 GLY A C 1
ATOM 646 O O . GLY A 1 81 ? 9.483 -17.876 1.117 1.00 91.19 81 GLY A O 1
ATOM 647 N N . HIS A 1 82 ? 9.793 -17.532 3.297 1.00 92.25 82 HIS A N 1
ATOM 648 C CA . HIS A 1 82 ? 9.639 -16.084 3.196 1.00 92.25 82 HIS A CA 1
ATOM 649 C C . HIS A 1 82 ? 10.902 -15.427 2.620 1.00 92.25 82 HIS A C 1
ATOM 651 O O . HIS A 1 82 ? 11.909 -15.283 3.311 1.00 92.25 82 HIS A O 1
ATOM 657 N N . ASP A 1 83 ? 10.831 -14.992 1.362 1.00 92.19 83 ASP A N 1
ATOM 658 C CA . ASP A 1 83 ? 11.811 -14.063 0.802 1.00 92.19 83 ASP A CA 1
ATOM 659 C C . ASP A 1 83 ? 11.765 -12.739 1.571 1.00 92.19 83 ASP A C 1
ATOM 661 O O . ASP A 1 83 ? 10.740 -12.060 1.611 1.00 92.19 83 ASP A O 1
ATOM 665 N N . GLN A 1 84 ? 12.883 -12.374 2.191 1.00 91.75 84 GLN A N 1
ATOM 666 C CA . GLN A 1 84 ? 12.932 -11.255 3.134 1.00 91.75 84 GLN A CA 1
ATOM 667 C C . GLN A 1 84 ? 13.014 -9.882 2.462 1.00 91.75 84 GLN A C 1
ATOM 669 O O . GLN A 1 84 ? 12.729 -8.868 3.097 1.00 91.75 84 GLN A O 1
ATOM 674 N N . ARG A 1 85 ? 13.446 -9.826 1.197 1.00 95.12 85 ARG A N 1
ATOM 675 C CA . ARG A 1 85 ? 13.695 -8.568 0.495 1.00 95.12 85 ARG A CA 1
ATOM 676 C C . ARG A 1 85 ? 13.452 -8.713 -0.996 1.00 95.12 85 ARG A C 1
ATOM 678 O O . ARG A 1 85 ? 14.067 -9.552 -1.648 1.00 95.12 85 ARG A O 1
ATOM 685 N N . TYR A 1 86 ? 12.654 -7.798 -1.532 1.00 93.56 86 TYR A N 1
ATOM 686 C CA . TYR A 1 86 ? 12.577 -7.538 -2.961 1.00 93.56 86 TYR A CA 1
ATOM 687 C C . TYR A 1 86 ? 12.988 -6.097 -3.228 1.00 93.56 86 TYR A C 1
ATOM 689 O O . TYR A 1 86 ? 12.495 -5.169 -2.591 1.00 93.56 86 TYR A O 1
ATOM 697 N N . ALA A 1 87 ? 13.880 -5.928 -4.195 1.00 95.12 87 ALA A N 1
ATOM 698 C CA . ALA A 1 87 ? 14.305 -4.636 -4.696 1.00 95.12 87 ALA A CA 1
ATOM 699 C C . ALA A 1 87 ? 14.413 -4.737 -6.214 1.00 95.12 87 ALA A C 1
ATOM 701 O O . ALA A 1 87 ? 14.991 -5.691 -6.735 1.00 95.12 87 ALA A O 1
ATOM 702 N N . ILE A 1 88 ? 13.828 -3.773 -6.915 1.00 94.00 88 ILE A N 1
ATOM 703 C CA . ILE A 1 88 ? 13.817 -3.730 -8.375 1.00 94.00 88 ILE A CA 1
ATOM 704 C C . ILE A 1 88 ? 14.654 -2.545 -8.828 1.00 94.00 88 ILE A C 1
ATOM 706 O O . ILE A 1 88 ? 14.476 -1.437 -8.325 1.00 94.00 88 ILE A O 1
ATOM 710 N N . ASP A 1 89 ? 15.524 -2.795 -9.803 1.00 95.38 89 ASP A N 1
ATOM 711 C CA . ASP A 1 89 ? 16.240 -1.765 -10.545 1.00 95.38 89 ASP A CA 1
ATOM 712 C C . ASP A 1 89 ? 15.463 -1.419 -11.837 1.00 95.38 89 ASP A C 1
ATOM 714 O O . ASP A 1 89 ? 15.429 -2.240 -12.762 1.00 95.38 89 ASP A O 1
ATOM 718 N N . PRO A 1 90 ? 14.814 -0.238 -11.915 1.00 95.56 90 PRO A N 1
ATOM 719 C CA . PRO A 1 90 ? 14.079 0.244 -13.075 1.00 95.56 90 PRO A CA 1
ATOM 720 C C . PRO A 1 90 ? 14.942 1.135 -13.991 1.00 95.56 90 PRO A C 1
ATOM 722 O O . PRO A 1 90 ? 14.400 1.865 -14.821 1.00 95.56 90 PRO A O 1
ATOM 725 N N . THR A 1 91 ? 16.274 1.119 -13.858 1.00 96.69 91 THR A N 1
ATOM 726 C CA . THR A 1 91 ? 17.175 1.992 -14.632 1.00 96.69 91 THR A CA 1
ATOM 727 C C . THR A 1 91 ? 16.932 1.875 -16.136 1.00 96.69 91 THR A C 1
ATOM 729 O O . THR A 1 91 ? 16.793 2.889 -16.816 1.00 96.69 91 THR A O 1
ATOM 732 N N . LYS A 1 92 ? 16.753 0.651 -16.646 1.00 97.50 92 LYS A N 1
ATOM 733 C CA . LYS A 1 92 ? 16.524 0.400 -18.074 1.00 97.50 92 LYS A CA 1
ATOM 734 C C . LYS A 1 92 ? 15.263 1.075 -18.622 1.00 97.50 92 LYS A C 1
ATOM 736 O O . LYS A 1 92 ? 15.324 1.730 -19.656 1.00 97.50 92 LYS A O 1
ATOM 741 N N . ILE A 1 93 ? 14.114 0.927 -17.953 1.00 97.38 93 ILE A N 1
ATOM 742 C CA . ILE A 1 93 ? 12.859 1.529 -18.439 1.00 97.38 93 ILE A CA 1
ATOM 743 C C . ILE A 1 93 ? 12.910 3.061 -18.356 1.00 97.38 93 ILE A C 1
ATOM 745 O O . ILE A 1 93 ? 12.344 3.749 -19.205 1.00 97.38 93 ILE A O 1
ATOM 749 N N . ARG A 1 94 ? 13.632 3.599 -17.367 1.00 96.31 94 ARG A N 1
ATOM 750 C CA . ARG A 1 94 ? 13.863 5.036 -17.233 1.00 96.31 94 ARG A CA 1
ATOM 751 C C . ARG A 1 94 ? 14.720 5.570 -18.374 1.00 96.31 94 ARG A C 1
ATOM 753 O O . ARG A 1 94 ? 14.366 6.576 -18.970 1.00 96.31 94 ARG A O 1
ATOM 760 N N . GLU A 1 95 ? 15.842 4.922 -18.661 1.00 97.19 95 GLU A N 1
ATOM 761 C CA . GLU A 1 95 ? 16.805 5.405 -19.654 1.00 97.19 95 GLU A CA 1
ATOM 762 C C . GLU A 1 95 ? 16.327 5.194 -21.088 1.00 97.19 95 GLU A C 1
ATOM 764 O O . GLU A 1 95 ? 16.520 6.071 -21.924 1.00 97.19 95 GLU A O 1
ATOM 769 N N . GLU A 1 96 ? 15.673 4.068 -21.378 1.00 97.88 96 GLU A N 1
ATOM 770 C CA . GLU A 1 96 ? 15.231 3.770 -22.741 1.00 97.88 96 GLU A CA 1
ATOM 771 C C . GLU A 1 96 ? 13.863 4.356 -23.084 1.00 97.88 96 GLU A C 1
ATOM 773 O O . GLU A 1 96 ? 13.667 4.765 -24.225 1.00 97.88 96 GLU A O 1
ATOM 778 N N . LEU A 1 97 ? 12.919 4.377 -22.134 1.00 97.38 97 LEU A N 1
ATOM 779 C CA . LEU A 1 97 ? 11.536 4.803 -22.389 1.00 97.38 97 LEU A CA 1
ATOM 780 C C . LEU A 1 97 ? 11.161 6.098 -21.650 1.00 97.38 97 LEU A C 1
ATOM 782 O O . LEU A 1 97 ? 10.049 6.593 -21.795 1.00 97.38 97 LEU A O 1
ATOM 786 N N . GLY A 1 98 ? 12.051 6.659 -20.826 1.00 96.12 98 GLY A N 1
ATOM 787 C CA . GLY A 1 98 ? 11.771 7.885 -20.070 1.00 96.12 98 GLY A CA 1
ATOM 788 C C . GLY A 1 98 ? 10.794 7.697 -18.905 1.00 96.12 98 GLY A C 1
ATOM 789 O O . GLY A 1 98 ? 10.265 8.678 -18.383 1.00 96.12 98 GLY A O 1
ATOM 790 N N . TRP A 1 99 ? 10.517 6.458 -18.486 1.00 96.50 99 TRP A N 1
ATOM 791 C CA . TRP A 1 99 ? 9.531 6.206 -17.437 1.00 96.50 99 TRP A CA 1
ATOM 792 C C . TRP A 1 99 ? 10.066 6.487 -16.029 1.00 96.50 99 TRP A C 1
ATOM 794 O O . TRP A 1 99 ? 11.150 6.040 -15.656 1.00 96.50 99 TRP A O 1
ATOM 804 N N . TYR A 1 100 ? 9.244 7.136 -15.205 1.00 93.62 100 TYR A N 1
ATOM 805 C CA . TYR A 1 100 ? 9.467 7.285 -13.768 1.00 93.62 100 TYR A CA 1
ATOM 806 C C . TYR A 1 100 ? 8.120 7.236 -13.021 1.00 93.62 100 TYR A C 1
ATOM 808 O O . TYR A 1 100 ? 7.105 7.669 -13.579 1.00 93.62 100 TYR A O 1
ATOM 816 N N . PRO A 1 101 ? 8.048 6.709 -11.782 1.00 93.19 101 PRO A N 1
ATOM 817 C CA . PRO A 1 101 ? 6.823 6.777 -10.989 1.00 93.19 101 PRO A CA 1
ATOM 818 C C . PRO A 1 101 ? 6.414 8.229 -10.710 1.00 93.19 101 PRO A C 1
ATOM 820 O O . PRO A 1 101 ? 7.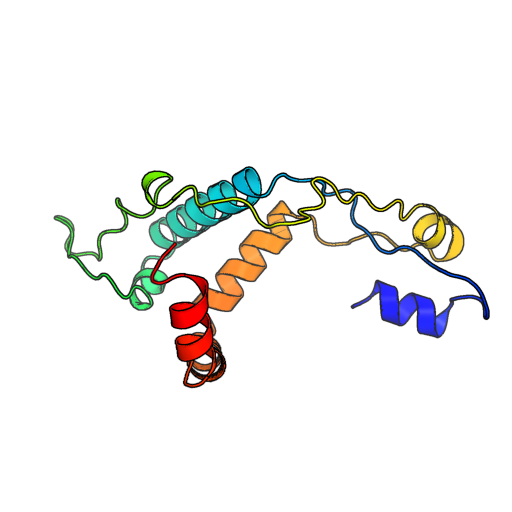184 9.029 -10.192 1.00 93.19 101 PRO A O 1
ATOM 823 N N . GLU A 1 102 ? 5.156 8.558 -10.982 1.00 93.06 102 GLU A N 1
ATOM 824 C CA . GLU A 1 102 ? 4.601 9.893 -10.702 1.00 93.06 102 GLU A CA 1
ATOM 825 C C . GLU A 1 102 ? 4.023 10.014 -9.284 1.00 93.06 102 GLU A C 1
ATOM 827 O O . GLU A 1 102 ? 3.608 11.087 -8.856 1.00 93.06 102 GLU A O 1
ATOM 832 N N . THR A 1 103 ? 3.906 8.898 -8.565 1.00 93.88 103 THR A N 1
ATOM 833 C CA . THR A 1 103 ? 3.313 8.838 -7.226 1.00 93.88 103 THR A CA 1
ATOM 834 C C . THR A 1 103 ? 4.309 8.190 -6.282 1.00 93.88 103 THR A C 1
ATOM 836 O O . THR A 1 103 ? 4.703 7.041 -6.486 1.00 93.88 103 THR A O 1
ATOM 839 N N . THR A 1 104 ? 4.720 8.938 -5.259 1.00 92.81 104 THR A N 1
ATOM 840 C CA . THR A 1 104 ? 5.551 8.410 -4.174 1.00 92.81 104 THR A CA 1
ATOM 841 C C . THR A 1 104 ? 4.737 7.456 -3.309 1.00 92.81 104 THR A C 1
ATOM 843 O O . THR A 1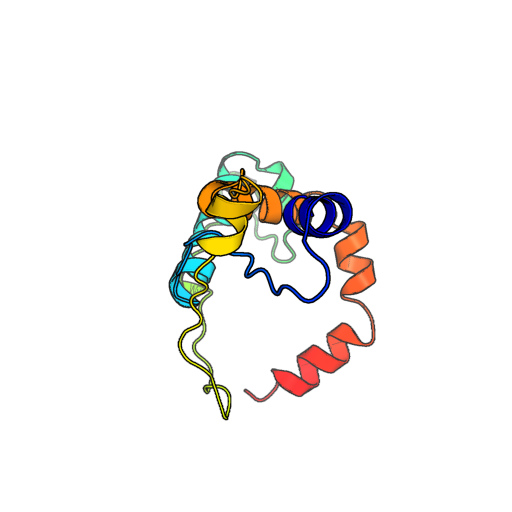 104 ? 3.501 7.488 -3.318 1.00 92.81 104 THR A O 1
ATOM 846 N N . PHE A 1 105 ? 5.417 6.612 -2.537 1.00 92.19 105 PHE A N 1
ATOM 847 C CA . PHE A 1 105 ? 4.733 5.684 -1.644 1.00 92.19 105 PHE A CA 1
ATOM 848 C C . PHE A 1 105 ? 3.836 6.418 -0.638 1.00 92.19 105 PHE A C 1
ATOM 850 O O . PHE A 1 105 ? 2.687 6.034 -0.444 1.00 92.19 105 PHE A O 1
ATOM 857 N N . GLU A 1 106 ? 4.335 7.507 -0.056 1.00 91.00 106 GLU A N 1
ATOM 858 C CA . GLU A 1 106 ? 3.657 8.304 0.968 1.00 91.00 106 GLU A CA 1
ATOM 859 C C . GLU A 1 106 ? 2.359 8.935 0.443 1.00 91.00 106 GLU A C 1
ATOM 861 O O . GLU A 1 106 ? 1.370 9.007 1.166 1.00 91.00 106 GLU A O 1
ATOM 866 N N . VAL A 1 107 ? 2.324 9.342 -0.830 1.00 93.62 107 VAL A N 1
ATOM 867 C CA . VAL A 1 107 ? 1.096 9.839 -1.471 1.00 93.62 107 VAL A CA 1
ATOM 868 C C . VAL A 1 107 ? 0.176 8.679 -1.856 1.00 93.62 107 VAL A C 1
ATOM 870 O O . VAL A 1 107 ? -1.038 8.749 -1.663 1.00 93.62 107 VAL A O 1
ATOM 873 N N . GLY A 1 108 ? 0.743 7.605 -2.408 1.00 95.25 108 GLY A N 1
ATOM 874 C CA . GLY A 1 108 ? -0.010 6.448 -2.885 1.00 95.25 108 GLY A CA 1
ATOM 875 C C . GLY A 1 108 ? -0.759 5.719 -1.772 1.00 95.25 108 GLY A C 1
ATOM 876 O O . GLY A 1 108 ? -1.918 5.354 -1.962 1.00 95.25 108 GLY A O 1
ATOM 877 N N . ILE A 1 109 ? -0.135 5.545 -0.605 1.00 95.00 109 ILE A N 1
ATOM 878 C CA . ILE A 1 109 ? -0.749 4.850 0.532 1.00 95.00 109 ILE A CA 1
ATOM 879 C C . ILE A 1 109 ? -1.948 5.619 1.091 1.00 95.00 109 ILE A C 1
ATOM 881 O O . ILE A 1 109 ? -2.985 5.010 1.335 1.00 95.00 109 ILE A O 1
ATOM 885 N N . VAL A 1 110 ? -1.857 6.951 1.199 1.00 95.38 110 VAL A N 1
ATOM 886 C CA . VAL A 1 110 ? -2.975 7.800 1.647 1.00 95.38 110 VAL A CA 1
ATOM 887 C C . VAL A 1 110 ? -4.145 7.674 0.677 1.00 95.38 110 VAL A C 1
ATOM 889 O O . VAL A 1 110 ? -5.239 7.313 1.097 1.00 95.38 110 VAL A O 1
ATOM 892 N N . ARG A 1 111 ? -3.891 7.844 -0.629 1.00 97.25 111 ARG A N 1
ATOM 893 C CA . ARG A 1 111 ? -4.923 7.694 -1.669 1.00 97.25 111 ARG A CA 1
ATOM 894 C C . ARG A 1 111 ? -5.555 6.307 -1.672 1.00 97.25 111 ARG A C 1
ATOM 896 O O . ARG A 1 111 ? -6.746 6.174 -1.927 1.00 97.25 111 ARG A O 1
ATOM 903 N N . THR A 1 112 ? -4.759 5.272 -1.409 1.00 97.81 112 THR A N 1
ATOM 904 C CA . THR A 1 112 ? -5.256 3.896 -1.324 1.00 97.81 112 THR A CA 1
ATOM 905 C C . THR A 1 112 ? -6.198 3.754 -0.135 1.00 97.81 112 THR A C 1
ATOM 907 O O . THR A 1 112 ? -7.319 3.295 -0.311 1.00 97.81 112 THR A O 1
ATOM 910 N N . ILE A 1 113 ? -5.792 4.195 1.058 1.00 97.06 113 ILE A N 1
ATOM 911 C CA . ILE A 1 113 ? -6.625 4.133 2.267 1.00 97.06 113 ILE A CA 1
ATOM 912 C C . ILE A 1 113 ? -7.930 4.912 2.071 1.00 97.06 113 ILE A C 1
ATOM 914 O O . ILE A 1 113 ? -9.002 4.371 2.326 1.00 97.06 113 ILE A O 1
ATOM 918 N N . GLU A 1 114 ? -7.859 6.141 1.556 1.00 96.44 114 GLU A N 1
ATOM 919 C CA . GLU A 1 114 ? -9.042 6.950 1.241 1.00 96.44 114 GLU A CA 1
ATOM 920 C C . GLU A 1 114 ? -9.965 6.251 0.242 1.00 96.44 114 GLU A C 1
ATOM 922 O O . GLU A 1 114 ? -11.183 6.273 0.411 1.00 96.44 114 GLU A O 1
ATOM 927 N N . TRP A 1 115 ? -9.410 5.595 -0.782 1.00 97.88 115 TRP A N 1
ATOM 928 C CA . TRP A 1 115 ? -10.211 4.825 -1.727 1.00 97.88 115 TRP A CA 1
ATOM 929 C C . TRP A 1 115 ? -10.992 3.719 -1.009 1.00 97.88 115 TRP A C 1
ATOM 931 O O . TRP A 1 115 ? -12.203 3.637 -1.183 1.00 97.88 115 TRP A O 1
ATOM 941 N N . TYR A 1 116 ? -10.354 2.937 -0.131 1.00 97.25 116 TYR A N 1
ATOM 942 C CA . TYR A 1 116 ? -11.052 1.900 0.641 1.00 97.25 116 TYR A CA 1
ATOM 943 C C . TYR A 1 116 ? -12.137 2.481 1.558 1.00 97.25 116 TYR A C 1
ATOM 945 O O . TYR A 1 116 ? -13.243 1.944 1.600 1.00 97.25 116 TYR A O 1
ATOM 953 N N . LEU A 1 117 ? -11.864 3.589 2.256 1.00 95.56 117 LEU A N 1
ATOM 954 C CA . LEU A 1 117 ? -12.848 4.241 3.134 1.00 95.56 117 LEU A CA 1
ATOM 955 C C . LEU A 1 117 ? -14.091 4.715 2.363 1.00 95.56 117 LEU A C 1
ATOM 957 O O . LEU A 1 117 ? -15.199 4.622 2.879 1.00 95.56 117 LEU A O 1
ATOM 961 N N . ASN A 1 118 ? -13.916 5.153 1.115 1.00 96.25 118 ASN A N 1
ATOM 962 C CA . ASN A 1 118 ? -14.991 5.677 0.270 1.00 96.25 118 ASN A CA 1
ATOM 963 C C . ASN A 1 118 ? -15.733 4.621 -0.572 1.00 96.25 118 ASN A C 1
ATOM 965 O O . ASN A 1 118 ? -16.716 4.961 -1.223 1.00 96.25 118 ASN A O 1
ATOM 969 N N . HIS A 1 119 ? -15.287 3.360 -0.591 1.00 96.94 119 HIS A N 1
ATOM 970 C CA . HIS A 1 119 ? -15.852 2.308 -1.453 1.00 96.94 119 HIS A CA 1
ATOM 971 C C . HIS A 1 119 ? -16.285 1.075 -0.644 1.00 96.94 119 HIS A C 1
ATOM 973 O O . HIS A 1 119 ? -15.945 -0.056 -0.990 1.00 96.94 119 HIS A O 1
ATOM 979 N N . GLN A 1 120 ? -17.029 1.287 0.448 1.00 94.75 120 GLN A N 1
ATOM 980 C CA . GLN A 1 120 ? -17.458 0.200 1.339 1.00 94.75 120 GLN A CA 1
ATOM 981 C C . GLN A 1 120 ? -18.316 -0.856 0.630 1.00 94.75 120 GLN A C 1
ATOM 983 O O . GLN A 1 120 ? -18.070 -2.037 0.843 1.00 94.75 120 GLN A O 1
ATOM 988 N N . ASP A 1 121 ? -19.204 -0.467 -0.290 1.00 95.00 121 ASP A N 1
ATOM 989 C CA . ASP A 1 121 ? -20.015 -1.420 -1.067 1.00 95.00 121 ASP A CA 1
ATOM 990 C C . ASP A 1 121 ? -19.140 -2.433 -1.831 1.00 95.00 121 ASP A C 1
ATOM 992 O O . ASP A 1 121 ? -19.388 -3.638 -1.806 1.00 95.00 121 ASP A O 1
ATOM 996 N N . TRP A 1 122 ? -18.059 -1.954 -2.460 1.00 95.62 122 TRP A N 1
ATOM 997 C CA . TRP A 1 122 ? -17.105 -2.818 -3.158 1.00 95.62 122 TRP A CA 1
ATOM 998 C C . TRP A 1 122 ? -16.346 -3.721 -2.181 1.00 95.62 122 TRP A C 1
ATOM 1000 O O . TRP A 1 122 ? -16.150 -4.905 -2.452 1.00 95.62 122 TRP A O 1
ATOM 1010 N N . VAL A 1 123 ? -15.929 -3.176 -1.032 1.00 93.31 123 VAL A N 1
ATOM 1011 C CA . VAL A 1 123 ? -15.238 -3.946 0.013 1.00 93.31 123 VAL A CA 1
ATOM 1012 C C . VAL A 1 123 ? -16.134 -5.071 0.532 1.00 93.31 123 VAL A C 1
ATOM 1014 O O . VAL A 1 123 ? 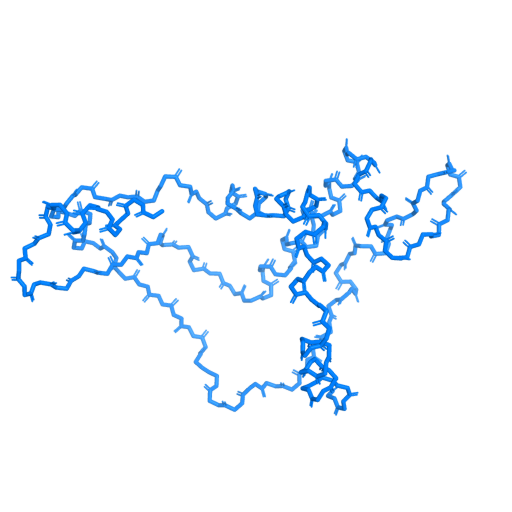-15.670 -6.201 0.685 1.00 93.31 123 VAL A O 1
ATOM 1017 N N . GLU A 1 124 ? -17.410 -4.797 0.786 1.00 91.06 124 GLU A N 1
ATOM 1018 C CA . GLU A 1 124 ? -18.376 -5.794 1.249 1.00 91.06 124 GLU A CA 1
ATOM 1019 C C . GLU A 1 124 ? -18.578 -6.908 0.219 1.00 91.06 124 GLU A C 1
ATOM 1021 O O . GLU A 1 124 ? -18.541 -8.087 0.580 1.00 91.06 124 GLU A O 1
ATOM 1026 N N . GLU A 1 125 ? -18.699 -6.558 -1.064 1.00 92.75 125 GLU A N 1
ATOM 1027 C CA . GLU A 1 125 ? -18.851 -7.524 -2.152 1.00 92.75 125 GLU A CA 1
ATOM 1028 C C . GLU A 1 125 ? -17.664 -8.500 -2.205 1.00 92.75 125 GLU A C 1
ATOM 1030 O O . GLU A 1 125 ? -17.853 -9.720 -2.151 1.00 92.75 125 GLU A O 1
ATOM 1035 N N . VAL A 1 126 ? -16.431 -7.978 -2.228 1.00 91.75 126 VAL A N 1
ATOM 1036 C CA . VAL A 1 126 ? -15.220 -8.800 -2.414 1.00 91.75 126 VAL A CA 1
ATOM 1037 C C . VAL A 1 126 ? -14.756 -9.529 -1.152 1.00 91.75 126 VAL A C 1
ATOM 1039 O O . VAL A 1 126 ? -13.991 -10.490 -1.249 1.00 91.75 126 VAL A O 1
ATOM 1042 N N . THR A 1 127 ? -15.195 -9.097 0.035 1.00 87.56 127 THR A N 1
ATOM 1043 C CA . THR A 1 127 ? -14.840 -9.744 1.314 1.00 87.56 127 THR A CA 1
ATOM 1044 C C . THR A 1 127 ? -15.902 -10.716 1.828 1.00 87.56 127 THR A C 1
ATOM 1046 O O . THR A 1 127 ? -15.746 -11.287 2.911 1.00 87.56 127 THR A O 1
ATOM 1049 N N . SER A 1 128 ? -16.967 -10.951 1.060 1.00 85.19 128 SER A N 1
ATOM 1050 C CA . SER A 1 128 ? -18.035 -11.884 1.414 1.00 85.19 128 SER A CA 1
ATOM 1051 C C . SER A 1 128 ? -17.720 -13.343 1.033 1.00 85.19 128 SER A C 1
ATOM 1053 O O . SER A 1 128 ? -16.787 -13.650 0.285 1.00 85.19 128 SER A O 1
ATOM 1055 N N . GLY A 1 129 ? -18.493 -14.282 1.591 1.00 84.75 129 GLY A N 1
ATOM 1056 C CA . GLY A 1 129 ? -18.502 -15.684 1.168 1.00 84.75 129 GLY A CA 1
ATOM 1057 C C . GLY A 1 129 ? -17.157 -16.401 1.314 1.00 84.75 129 GLY A C 1
ATOM 1058 O O . GLY A 1 129 ? -16.684 -16.661 2.422 1.00 84.75 129 GLY A O 1
ATOM 1059 N N . ASP A 1 130 ? -16.559 -16.781 0.186 1.00 83.00 130 ASP A N 1
ATOM 1060 C CA . ASP A 1 130 ? -15.355 -17.615 0.163 1.00 83.00 130 ASP A CA 1
ATOM 1061 C C . ASP A 1 130 ? -14.111 -16.903 0.714 1.00 83.00 130 ASP A C 1
ATOM 1063 O O . ASP A 1 130 ? -13.211 -17.574 1.228 1.00 83.00 130 ASP A O 1
ATOM 1067 N N . TYR A 1 131 ? -14.084 -15.565 0.710 1.00 85.75 131 TYR A N 1
ATOM 1068 C CA . TYR A 1 131 ? -13.015 -14.804 1.359 1.00 85.75 131 TYR A CA 1
ATOM 1069 C C . TYR A 1 131 ? -13.003 -15.020 2.881 1.00 85.75 131 TYR A C 1
ATOM 1071 O O . TYR A 1 131 ? -11.948 -15.292 3.457 1.00 85.75 131 TYR A O 1
ATOM 1079 N N . GLN A 1 132 ? -14.172 -14.991 3.534 1.00 83.56 132 GLN A N 1
ATOM 1080 C CA . GLN A 1 132 ? -14.273 -15.243 4.978 1.00 83.56 132 GLN A CA 1
ATOM 1081 C C . GLN A 1 132 ? -13.832 -16.667 5.327 1.00 83.56 132 GLN A C 1
ATOM 1083 O O . GLN A 1 132 ? -13.028 -16.860 6.238 1.00 83.56 132 GLN A O 1
ATOM 1088 N N . LYS A 1 133 ? -14.270 -17.663 4.542 1.00 87.44 133 LYS A N 1
ATOM 1089 C CA . LYS A 1 133 ? -13.852 -19.065 4.725 1.00 87.44 133 LYS A CA 1
ATOM 1090 C C . LYS A 1 133 ? -12.339 -19.238 4.577 1.00 87.44 133 LYS A C 1
ATOM 1092 O O . LYS A 1 133 ? -11.721 -19.993 5.328 1.00 87.44 133 LYS A O 1
ATOM 1097 N N . TYR A 1 134 ? -11.730 -18.556 3.603 1.00 87.44 134 TYR A N 1
ATOM 1098 C CA . TYR A 1 134 ? -10.277 -18.542 3.435 1.00 87.44 134 TYR A CA 1
ATOM 1099 C C . TYR A 1 134 ? -9.581 -17.952 4.666 1.00 87.44 134 TYR A C 1
ATOM 1101 O O . TYR A 1 134 ? -8.626 -18.553 5.162 1.00 87.44 134 TYR A O 1
ATOM 1109 N N . TYR A 1 135 ? -10.067 -16.812 5.165 1.00 86.50 135 TYR A N 1
ATOM 1110 C CA . TYR A 1 135 ? -9.476 -16.127 6.311 1.00 86.50 135 TYR A CA 1
ATOM 1111 C C . TYR A 1 135 ? -9.513 -17.000 7.570 1.00 86.50 135 TYR A C 1
ATOM 1113 O O . TYR A 1 135 ? -8.480 -17.203 8.206 1.00 86.50 135 TYR A O 1
ATOM 1121 N N . GLU A 1 136 ? -10.664 -17.605 7.879 1.00 87.06 136 GLU A N 1
ATOM 1122 C CA . GLU A 1 136 ? -10.795 -18.535 9.005 1.00 87.06 136 GLU A CA 1
ATOM 1123 C C . GLU A 1 136 ? -9.807 -19.700 8.896 1.00 87.06 136 GLU A C 1
ATOM 1125 O O . GLU A 1 136 ? -9.060 -19.969 9.834 1.00 87.06 136 GLU A O 1
ATOM 1130 N N . ARG A 1 137 ? -9.730 -20.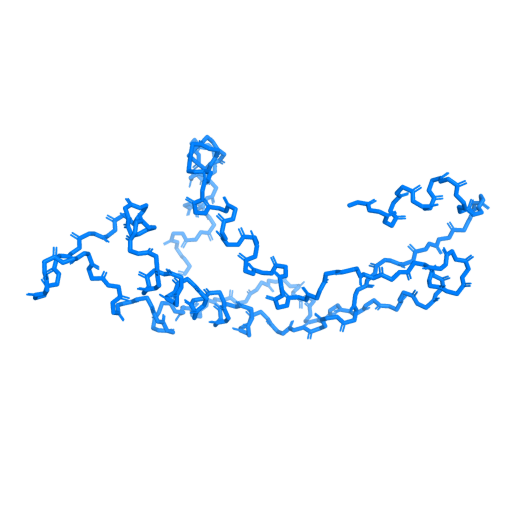354 7.730 1.00 86.25 137 ARG A N 1
ATOM 1131 C CA . ARG A 1 137 ? -8.815 -21.485 7.516 1.00 86.25 137 ARG A CA 1
ATOM 1132 C C . ARG A 1 137 ? -7.345 -21.106 7.705 1.00 86.25 137 ARG A C 1
ATOM 1134 O O . ARG A 1 137 ? -6.550 -21.941 8.126 1.00 86.25 137 ARG A O 1
ATOM 1141 N N . MET A 1 138 ? -6.965 -19.888 7.328 1.00 84.19 138 MET A N 1
ATOM 1142 C CA . MET A 1 138 ? -5.565 -19.462 7.341 1.00 84.19 138 MET A CA 1
ATOM 1143 C C . MET A 1 138 ? -5.117 -18.880 8.680 1.00 84.19 138 MET A C 1
ATOM 1145 O O . MET A 1 138 ? -3.934 -19.010 9.001 1.00 84.19 138 MET A O 1
ATOM 1149 N N . TYR A 1 139 ? -6.024 -18.256 9.437 1.00 83.31 139 TYR A N 1
ATOM 1150 C CA . TYR A 1 139 ? -5.662 -17.416 10.583 1.00 83.31 139 TYR A CA 1
ATOM 1151 C C . TYR A 1 139 ? -6.359 -17.766 11.904 1.00 83.31 139 TYR A C 1
ATOM 1153 O O . TYR A 1 139 ? -5.906 -17.282 12.932 1.00 83.31 139 TYR A O 1
ATOM 1161 N N . LYS A 1 140 ? -7.413 -18.596 11.930 1.00 80.81 140 LYS A N 1
ATOM 1162 C CA . LYS A 1 140 ? -8.169 -18.870 13.171 1.00 80.81 140 LYS A CA 1
ATOM 1163 C C . LYS A 1 140 ? -7.341 -19.553 14.267 1.00 80.81 140 LYS A C 1
ATOM 1165 O O . LYS A 1 140 ? -7.543 -19.257 15.438 1.00 80.81 140 LYS A O 1
ATOM 1170 N N . ASP A 1 141 ? -6.420 -20.431 13.876 1.00 77.75 141 ASP A N 1
ATOM 1171 C CA . ASP A 1 141 ? -5.596 -21.234 14.792 1.00 77.75 141 ASP A CA 1
ATOM 1172 C C . ASP A 1 141 ? -4.109 -20.812 14.774 1.00 77.75 141 ASP A C 1
ATOM 1174 O O . ASP A 1 141 ? -3.227 -21.629 15.056 1.00 77.75 141 ASP A O 1
ATOM 1178 N N . ARG A 1 142 ? -3.812 -19.571 14.358 1.00 65.56 142 ARG A N 1
ATOM 1179 C CA . ARG A 1 142 ? -2.442 -19.036 14.263 1.00 65.56 142 ARG A CA 1
ATOM 1180 C C . ARG A 1 142 ? -2.084 -18.071 15.378 1.00 65.56 142 ARG A C 1
ATOM 1182 O O . ARG A 1 142 ? -2.984 -17.345 15.842 1.00 65.56 142 ARG A O 1
#